Protein AF-A0A959F3X6-F1 (afdb_monomer_lite)

Sequence (118 aa):
MQLLVPQPAEGDRPALRFYHRYDTQAGVDGGFVELSTDFGATWIRAEPEDFIRNGYTGPIAYGTFIIPNTSAFWGNSNGWKATYLDLSAYAGQEVQVRFRFGTNNSSGGFGWFVDDIE

Radius of gyration: 14.0 Å; chains: 1; bounding box: 36×24×33 Å

Secondary structure (DSSP, 8-state):
-B-SS-EE--SSS-EEEEEEEEE--TTTSEEEEEEESSTTSS-EEP-GGGEEES---EE--HHHHT-TT-EEB-SB-SS-EEEEEE-GGGTTSEEEEEEEEE--SS---SEEEEE---

Structure (mmCIF, N/CA/C/O backbone):
data_AF-A0A959F3X6-F1
#
_entry.id   AF-A0A959F3X6-F1
#
loop_
_atom_site.group_PDB
_atom_site.id
_atom_site.type_symbol
_atom_site.label_atom_id
_atom_site.label_alt_id
_atom_site.label_comp_id
_atom_site.label_asym_id
_atom_site.label_entity_id
_atom_site.label_seq_id
_atom_site.pdbx_PDB_ins_code
_atom_site.Cartn_x
_atom_site.Cartn_y
_atom_site.Cartn_z
_atom_site.occupancy
_atom_site.B_iso_or_equiv
_atom_site.auth_seq_id
_atom_site.auth_comp_id
_at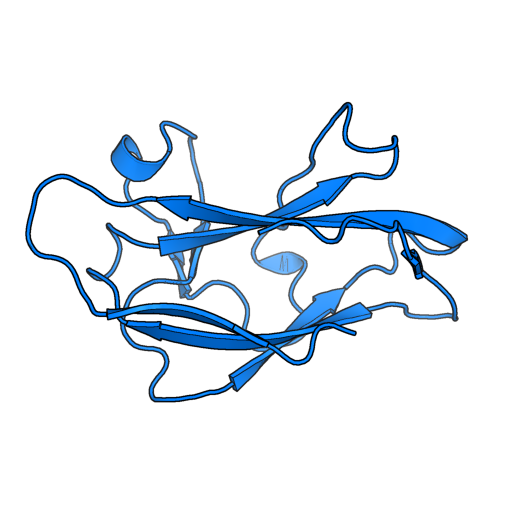om_site.auth_asym_id
_atom_site.auth_atom_id
_atom_site.pdbx_PDB_model_num
ATOM 1 N N . MET A 1 1 ? -1.559 9.941 -1.028 1.00 60.94 1 MET A N 1
ATOM 2 C CA . MET A 1 1 ? -2.958 10.384 -0.804 1.00 60.94 1 MET A CA 1
ATOM 3 C C . MET A 1 1 ? -3.408 9.852 0.551 1.00 60.94 1 MET A C 1
ATOM 5 O O . MET A 1 1 ? -2.994 8.751 0.897 1.00 60.94 1 MET A O 1
ATOM 9 N N . GLN A 1 2 ? -4.172 10.623 1.325 1.00 61.62 2 GLN A N 1
ATOM 10 C CA . GLN A 1 2 ? -4.701 10.226 2.637 1.00 61.62 2 GLN A CA 1
ATOM 11 C C . GLN A 1 2 ? -6.213 10.457 2.644 1.00 61.62 2 GLN A C 1
ATOM 13 O O . GLN 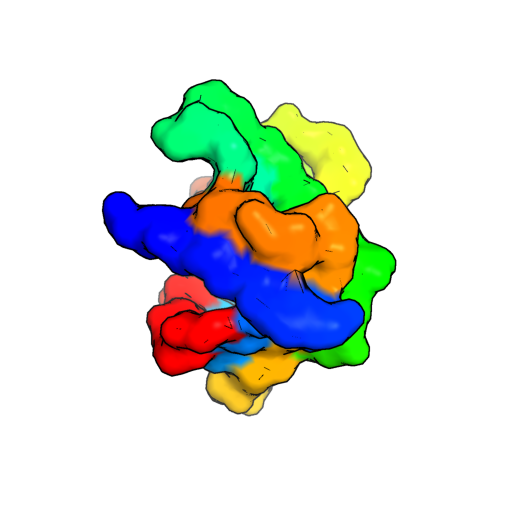A 1 2 ? -6.666 11.475 2.116 1.00 61.62 2 GLN A O 1
ATOM 18 N N . LEU A 1 3 ? -6.977 9.546 3.246 1.00 64.56 3 LEU A N 1
ATOM 19 C CA . LEU A 1 3 ? -8.377 9.820 3.571 1.00 64.56 3 LEU A CA 1
ATOM 20 C C . LEU A 1 3 ? -8.425 10.808 4.745 1.00 64.56 3 LEU A C 1
ATOM 22 O O . LEU A 1 3 ? -7.929 10.520 5.834 1.00 64.56 3 LEU A O 1
ATOM 26 N N . LEU A 1 4 ? -8.980 11.999 4.508 1.00 58.81 4 LEU A N 1
ATOM 27 C CA . LEU A 1 4 ? -8.999 13.089 5.495 1.00 58.81 4 LEU A CA 1
ATOM 28 C C . LEU A 1 4 ? -10.004 12.862 6.631 1.00 58.81 4 LEU A C 1
ATOM 30 O O . LEU A 1 4 ? -9.909 13.524 7.659 1.00 58.81 4 LEU A O 1
ATOM 34 N N . VAL A 1 5 ? -10.934 11.922 6.461 1.00 70.62 5 VAL A N 1
ATOM 35 C CA . VAL A 1 5 ? -11.925 11.563 7.475 1.00 70.62 5 VAL A CA 1
ATOM 36 C C . VAL A 1 5 ? -11.684 10.106 7.873 1.00 70.62 5 VAL A C 1
ATOM 38 O O . VAL A 1 5 ? -11.873 9.237 7.016 1.00 70.62 5 VAL A O 1
ATOM 41 N N . PRO A 1 6 ? -11.246 9.829 9.119 1.00 76.69 6 PRO A N 1
ATOM 42 C CA . PRO A 1 6 ? -11.197 8.469 9.643 1.00 76.69 6 PRO A CA 1
ATOM 43 C C . PRO A 1 6 ? -12.549 7.778 9.451 1.00 76.69 6 PRO A C 1
ATOM 45 O O . PRO A 1 6 ? -13.590 8.409 9.632 1.00 76.69 6 PRO A O 1
ATOM 48 N N . GLN A 1 7 ? -12.537 6.508 9.059 1.00 81.00 7 GLN A N 1
ATOM 49 C CA . GLN A 1 7 ? -13.755 5.706 8.937 1.00 81.00 7 GLN A CA 1
ATOM 50 C C . GLN A 1 7 ? -13.734 4.601 9.994 1.00 81.00 7 GLN A C 1
ATOM 52 O O . GLN A 1 7 ? -12.669 4.022 10.237 1.00 81.00 7 GLN A O 1
ATOM 57 N N . PRO A 1 8 ? -14.867 4.305 10.647 1.00 80.62 8 PRO A N 1
ATOM 58 C CA . PRO A 1 8 ? -14.935 3.194 11.579 1.00 80.62 8 PRO A CA 1
ATOM 59 C C . PRO A 1 8 ? -14.819 1.863 10.825 1.00 80.62 8 PRO A C 1
ATOM 61 O O . PRO A 1 8 ? -15.479 1.643 9.810 1.00 80.62 8 PRO A O 1
ATOM 64 N N . ALA A 1 9 ? -13.995 0.951 11.337 1.00 83.31 9 ALA A N 1
ATOM 65 C CA . ALA A 1 9 ? -13.935 -0.424 10.848 1.00 83.31 9 ALA A CA 1
ATOM 66 C C . ALA A 1 9 ? -15.110 -1.234 11.435 1.00 83.31 9 ALA A C 1
ATOM 68 O O . ALA A 1 9 ? -14.975 -1.884 12.475 1.00 83.31 9 ALA A O 1
ATOM 69 N N . GLU A 1 10 ? -16.284 -1.145 10.807 1.00 81.62 10 GLU A N 1
ATOM 70 C CA . GLU A 1 10 ? -17.527 -1.769 11.287 1.00 81.62 10 GLU A CA 1
ATOM 71 C C . GLU A 1 10 ? -17.754 -3.202 10.765 1.00 81.62 10 GLU A C 1
ATOM 73 O O . GLU A 1 10 ? -17.311 -3.585 9.682 1.00 81.62 10 GLU A O 1
ATOM 78 N N . GLY A 1 11 ? -18.520 -3.987 11.530 1.00 83.94 11 GLY A N 1
ATOM 79 C CA . GLY A 1 11 ? -18.901 -5.364 11.199 1.00 83.94 11 GLY A CA 1
ATOM 80 C C . GLY A 1 11 ? -17.954 -6.429 11.763 1.00 83.94 11 GLY A C 1
ATOM 81 O O . GLY A 1 11 ? -16.942 -6.125 12.384 1.00 83.94 11 GLY A O 1
ATOM 82 N N . ASP A 1 12 ? -18.298 -7.702 11.550 1.00 83.38 12 ASP A N 1
ATOM 83 C CA . ASP A 1 12 ? -17.561 -8.837 12.139 1.00 83.38 12 ASP A CA 1
ATOM 84 C C . ASP A 1 12 ? -16.204 -9.105 11.462 1.00 83.38 12 ASP A C 1
ATOM 86 O O . ASP A 1 12 ? -15.343 -9.773 12.031 1.00 83.38 12 ASP A O 1
ATOM 90 N N . ARG A 1 13 ? -16.036 -8.640 10.217 1.00 89.25 13 ARG A N 1
ATOM 91 C CA . ARG A 1 13 ? -14.828 -8.802 9.388 1.00 89.25 13 ARG A CA 1
ATOM 92 C C . ARG A 1 13 ? -14.630 -7.560 8.511 1.00 89.25 13 ARG A C 1
ATOM 94 O O . ARG A 1 13 ? -14.869 -7.639 7.301 1.00 89.25 13 ARG A O 1
ATOM 101 N N . PRO A 1 14 ? -14.307 -6.401 9.109 1.00 95.44 14 PRO A N 1
ATOM 102 C CA . PRO A 1 14 ? -14.077 -5.183 8.349 1.00 95.44 14 PRO A CA 1
ATOM 103 C C . PRO A 1 14 ? -12.883 -5.376 7.413 1.00 95.44 14 PRO A C 1
ATOM 105 O O . PRO A 1 14 ? -11.904 -6.039 7.755 1.00 95.44 14 PRO A O 1
ATOM 108 N N . ALA A 1 15 ? -12.960 -4.787 6.227 1.00 96.38 15 ALA A N 1
ATOM 109 C CA . ALA A 1 15 ? -11.885 -4.812 5.250 1.00 96.38 15 ALA A CA 1
ATOM 110 C C . ALA A 1 15 ? -11.855 -3.489 4.496 1.00 96.38 15 ALA A C 1
ATOM 112 O O . ALA A 1 15 ? -12.906 -2.952 4.162 1.00 96.38 15 ALA A O 1
ATOM 113 N N . LEU A 1 16 ? -10.652 -3.014 4.188 1.00 97.06 16 LEU A N 1
ATOM 114 C CA . LEU A 1 16 ? -10.452 -1.914 3.256 1.00 97.06 16 LEU A CA 1
ATOM 115 C C . LEU A 1 16 ? -10.440 -2.487 1.843 1.00 97.06 16 LEU A C 1
ATOM 117 O O . LEU A 1 16 ? -9.630 -3.366 1.526 1.00 97.06 16 LEU A O 1
ATOM 121 N N . ARG A 1 17 ? -11.283 -1.942 0.974 1.00 97.12 17 ARG A N 1
ATOM 122 C CA . ARG A 1 17 ? -11.254 -2.182 -0.462 1.00 97.12 17 ARG A CA 1
ATOM 123 C C . ARG A 1 17 ? -10.813 -0.915 -1.180 1.00 97.12 17 ARG A C 1
ATOM 125 O 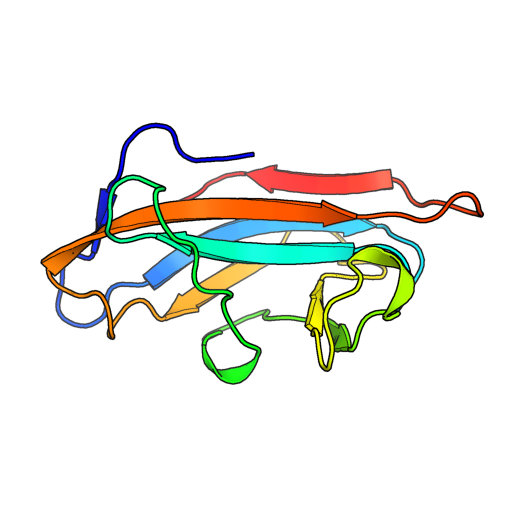O . ARG A 1 17 ? -11.257 0.181 -0.879 1.00 97.12 17 ARG A O 1
ATOM 132 N N . PHE A 1 18 ? -9.972 -1.065 -2.191 1.00 98.06 18 PHE A N 1
ATOM 133 C CA . PHE A 1 18 ? -9.704 0.013 -3.140 1.00 98.06 18 PHE A CA 1
ATOM 134 C C . PHE A 1 18 ? -9.438 -0.563 -4.523 1.00 98.06 18 PHE A C 1
ATOM 136 O O . PHE A 1 18 ? -8.858 -1.647 -4.661 1.00 98.06 18 PHE A O 1
ATOM 143 N N . TYR A 1 19 ? -9.839 0.167 -5.558 1.00 98.38 19 TYR A N 1
ATOM 144 C CA . TYR A 1 19 ? -9.386 -0.095 -6.913 1.00 98.38 19 TYR A CA 1
ATOM 145 C C . TYR A 1 19 ? -8.077 0.637 -7.158 1.00 98.38 19 TYR A C 1
ATOM 147 O O . TYR A 1 19 ? -7.879 1.781 -6.759 1.00 98.38 19 TYR A O 1
ATOM 155 N N . HIS A 1 20 ? -7.148 -0.028 -7.830 1.00 98.50 20 HIS A N 1
ATOM 156 C CA . HIS A 1 20 ? -5.931 0.631 -8.270 1.00 98.50 20 HIS A CA 1
ATOM 157 C C . HIS A 1 20 ? -5.421 0.102 -9.602 1.00 98.50 20 HIS A C 1
ATOM 159 O O . HIS A 1 20 ? -5.642 -1.052 -9.974 1.00 98.50 20 HIS A O 1
ATOM 165 N N . ARG A 1 21 ? -4.692 0.970 -10.296 1.00 98.50 21 ARG A N 1
ATOM 166 C CA . ARG A 1 21 ? -3.852 0.641 -11.442 1.00 98.50 21 ARG A CA 1
ATOM 167 C C . ARG A 1 21 ? -2.468 1.202 -11.168 1.00 98.50 21 ARG A C 1
ATOM 169 O O . ARG A 1 21 ? -2.321 2.367 -10.812 1.00 98.50 21 ARG A O 1
ATOM 176 N N . TYR A 1 22 ? -1.450 0.387 -11.374 1.00 98.00 22 TYR A N 1
ATOM 177 C CA . TYR A 1 22 ? -0.058 0.809 -11.305 1.00 98.00 22 TYR A CA 1
ATOM 178 C C . TYR A 1 22 ? 0.741 0.305 -12.508 1.00 98.00 22 TYR A C 1
ATOM 180 O O . TYR A 1 22 ? 0.487 -0.791 -13.024 1.00 98.00 22 TYR A O 1
ATOM 188 N N . ASP A 1 23 ? 1.672 1.144 -12.951 1.00 97.81 23 ASP A N 1
ATOM 189 C CA . ASP A 1 23 ? 2.697 0.846 -13.947 1.00 97.81 23 ASP A CA 1
ATOM 190 C C . ASP A 1 23 ? 3.990 1.555 -13.523 1.00 97.81 23 ASP A C 1
ATOM 192 O O . ASP A 1 23 ? 4.078 2.785 -13.567 1.00 97.81 23 ASP A O 1
ATOM 196 N N . THR A 1 24 ? 4.953 0.791 -13.014 1.00 96.88 24 THR A N 1
ATOM 197 C CA . THR A 1 24 ? 6.160 1.302 -12.349 1.00 96.88 24 THR A CA 1
ATOM 198 C C . THR A 1 24 ? 7.393 0.487 -12.739 1.00 96.88 24 THR A C 1
ATOM 200 O O . THR A 1 24 ? 7.280 -0.628 -13.257 1.00 96.88 24 THR A O 1
ATOM 203 N N . GLN A 1 25 ? 8.593 1.005 -12.453 1.00 96.62 25 GLN A N 1
ATOM 204 C CA . GLN A 1 25 ? 9.820 0.219 -12.572 1.00 96.62 25 GLN A CA 1
ATOM 205 C C . GLN A 1 25 ? 9.771 -0.984 -11.614 1.00 96.62 25 GLN A C 1
ATOM 207 O O . GLN A 1 25 ? 9.783 -0.825 -10.392 1.00 96.62 25 GLN A O 1
ATOM 212 N N . ALA A 1 26 ? 9.719 -2.197 -12.168 1.00 96.00 26 ALA A N 1
ATOM 213 C CA . ALA A 1 26 ? 9.529 -3.425 -11.401 1.00 96.00 26 ALA A CA 1
ATOM 214 C C . ALA A 1 26 ? 10.592 -3.610 -10.303 1.00 96.00 26 ALA A C 1
ATOM 216 O O . ALA A 1 26 ? 11.790 -3.580 -10.576 1.00 96.00 26 ALA A O 1
ATOM 217 N N . GLY A 1 27 ? 10.140 -3.805 -9.062 1.00 96.44 27 GLY A N 1
ATOM 218 C CA . GLY A 1 27 ? 10.991 -4.006 -7.887 1.00 96.44 27 GLY A CA 1
ATOM 219 C C . GLY A 1 27 ? 11.737 -2.758 -7.407 1.00 96.44 27 GLY A C 1
ATOM 220 O O . GLY A 1 27 ? 12.471 -2.846 -6.424 1.00 96.44 27 GLY A O 1
ATOM 221 N N . VAL A 1 28 ? 11.562 -1.605 -8.060 1.00 96.75 28 VAL A N 1
ATOM 222 C CA . VAL A 1 28 ? 12.298 -0.376 -7.742 1.00 96.75 28 VAL A CA 1
ATOM 223 C C . VAL A 1 28 ? 11.349 0.752 -7.368 1.00 96.75 28 VAL A C 1
ATOM 225 O O . VAL A 1 28 ? 11.412 1.241 -6.245 1.00 96.75 28 VAL A O 1
ATOM 228 N N . ASP A 1 29 ? 10.423 1.106 -8.251 1.00 97.31 29 ASP A N 1
ATOM 229 C CA . ASP A 1 29 ? 9.388 2.100 -7.980 1.00 97.31 29 ASP A CA 1
ATOM 230 C C . ASP A 1 29 ? 8.112 1.392 -7.543 1.00 97.31 29 ASP A C 1
ATOM 232 O O . ASP A 1 29 ? 7.736 0.357 -8.102 1.00 97.31 29 ASP A O 1
ATOM 236 N N . GLY A 1 30 ? 7.389 1.958 -6.588 1.00 97.50 30 GLY A N 1
ATOM 237 C CA . GLY A 1 30 ? 6.192 1.300 -6.093 1.00 97.50 30 GLY A CA 1
ATOM 238 C C . GLY A 1 30 ? 5.544 2.016 -4.934 1.00 97.50 30 GLY A C 1
ATOM 239 O O . GLY A 1 30 ? 5.954 3.105 -4.529 1.00 97.50 30 GLY A O 1
ATOM 240 N N . GLY A 1 31 ? 4.503 1.395 -4.399 1.00 97.94 31 GLY A N 1
ATOM 241 C CA . GLY A 1 31 ? 3.787 1.957 -3.272 1.00 97.94 31 GLY A CA 1
ATOM 242 C C . GLY A 1 31 ? 3.165 0.928 -2.352 1.00 97.94 31 GLY A C 1
ATOM 243 O O . GLY A 1 31 ? 2.909 -0.210 -2.739 1.00 97.94 31 GLY A O 1
ATOM 244 N N . PHE A 1 32 ? 2.942 1.346 -1.116 1.00 98.50 32 PHE A N 1
ATOM 245 C CA . PHE A 1 32 ? 2.368 0.530 -0.056 1.00 98.50 32 PHE A CA 1
ATOM 246 C C . PHE A 1 32 ? 1.301 1.316 0.715 1.00 98.50 32 PHE A C 1
ATOM 248 O O . PHE A 1 32 ? 1.152 2.533 0.538 1.00 98.50 32 PHE A O 1
ATOM 255 N N . VAL A 1 33 ? 0.539 0.605 1.544 1.00 98.38 33 VAL A N 1
ATOM 256 C CA . VAL A 1 33 ? -0.546 1.153 2.366 1.00 98.38 33 VAL A CA 1
ATOM 257 C C . VAL A 1 33 ? -0.101 1.212 3.824 1.00 98.38 33 VAL A C 1
ATOM 259 O O . VAL A 1 33 ? 0.568 0.308 4.323 1.00 98.38 33 VAL A O 1
ATOM 262 N N . GLU A 1 34 ? -0.472 2.287 4.507 1.00 97.94 34 GLU A N 1
ATOM 263 C CA . GLU A 1 34 ? -0.349 2.418 5.954 1.00 97.94 34 GLU A CA 1
ATOM 264 C C . GLU A 1 34 ? -1.700 2.783 6.569 1.00 97.94 34 GLU A C 1
ATOM 266 O O . GLU A 1 34 ? -2.520 3.466 5.948 1.00 97.94 34 GLU A O 1
ATOM 271 N N . LEU A 1 35 ? -1.883 2.354 7.812 1.00 97.50 35 LEU A N 1
ATOM 272 C CA . LEU A 1 35 ? -3.058 2.565 8.638 1.00 97.50 35 LEU A CA 1
ATOM 273 C C . LEU A 1 35 ? -2.672 3.360 9.889 1.00 97.50 35 LEU A C 1
ATOM 275 O O . LEU A 1 35 ? -1.568 3.211 10.412 1.00 97.50 35 LEU A O 1
ATOM 279 N N . SER A 1 36 ? -3.581 4.188 10.384 1.00 97.50 36 SER A N 1
ATOM 280 C CA . SER A 1 36 ? -3.449 4.892 11.661 1.00 97.50 36 SER A CA 1
ATOM 281 C C . SER A 1 36 ? -4.760 4.803 12.430 1.00 97.50 36 SER A C 1
ATOM 283 O O . SER A 1 36 ? -5.827 4.939 11.833 1.00 97.50 36 SER A O 1
ATOM 285 N N . THR A 1 37 ? -4.671 4.598 13.742 1.00 96.44 37 THR A N 1
ATOM 286 C CA . THR A 1 37 ? -5.814 4.578 14.675 1.00 96.44 37 THR A CA 1
ATOM 287 C C . THR A 1 37 ? -5.725 5.682 15.732 1.00 96.44 37 THR A C 1
ATOM 289 O O . THR A 1 37 ? -6.473 5.700 16.706 1.00 96.44 37 THR A O 1
ATOM 292 N N . ASP A 1 38 ? -4.797 6.623 15.547 1.00 95.44 38 ASP A N 1
ATOM 293 C CA . ASP A 1 38 ? -4.477 7.707 16.477 1.00 95.44 38 ASP A CA 1
ATOM 294 C C . ASP A 1 38 ? -4.463 9.073 15.777 1.00 95.44 38 ASP A C 1
ATOM 296 O O . ASP A 1 38 ? -3.643 9.946 16.068 1.00 95.44 38 ASP A O 1
ATOM 300 N N . PHE A 1 39 ? -5.388 9.254 14.832 1.00 92.44 39 PHE A N 1
ATOM 301 C CA . PHE A 1 39 ? -5.556 10.491 14.066 1.00 92.44 39 PHE A CA 1
ATOM 302 C C . PHE A 1 39 ? -4.278 10.934 13.329 1.00 92.44 39 PHE A C 1
ATOM 304 O O . PHE A 1 39 ? -3.992 12.126 13.183 1.00 92.44 39 PHE A O 1
ATOM 311 N N . GLY A 1 40 ? -3.500 9.963 12.845 1.00 94.00 40 GLY A N 1
ATOM 312 C CA . GLY A 1 40 ? -2.337 10.181 11.997 1.00 94.00 40 GLY A CA 1
ATOM 313 C C . GLY A 1 40 ? -1.056 10.496 12.760 1.00 94.00 40 GLY A C 1
ATOM 314 O O . GLY A 1 40 ? -0.057 10.826 12.109 1.00 94.00 40 GLY A O 1
ATOM 315 N N . ALA A 1 41 ? -1.061 10.397 14.094 1.00 95.38 41 ALA A N 1
ATOM 316 C CA . ALA A 1 41 ? 0.131 10.596 14.913 1.00 95.38 41 ALA A CA 1
ATOM 317 C C . ALA A 1 41 ? 1.163 9.480 14.680 1.00 95.38 41 ALA A C 1
ATOM 319 O O . ALA A 1 41 ? 2.357 9.762 14.544 1.00 95.38 41 ALA A O 1
ATOM 320 N N . THR A 1 42 ? 0.711 8.233 14.541 1.00 96.50 42 THR A N 1
ATOM 321 C CA . THR A 1 42 ? 1.532 7.084 14.151 1.00 96.50 42 THR A CA 1
ATOM 322 C C . THR A 1 42 ? 0.907 6.320 12.988 1.00 96.50 42 THR A C 1
ATOM 324 O O . THR A 1 42 ? -0.283 6.429 12.704 1.00 96.50 42 THR A O 1
ATOM 327 N N . TRP A 1 43 ? 1.745 5.586 12.251 1.00 96.81 43 TRP A N 1
ATOM 328 C CA . TRP A 1 43 ? 1.346 4.855 11.051 1.00 96.81 43 TRP A CA 1
ATOM 329 C C . TRP A 1 43 ? 1.950 3.458 11.070 1.00 96.81 43 TRP A C 1
ATOM 331 O O . TRP A 1 43 ? 3.168 3.304 11.183 1.00 96.81 43 TRP A O 1
ATOM 341 N N . ILE A 1 44 ? 1.094 2.455 10.927 1.00 96.88 44 ILE A N 1
ATOM 342 C CA . ILE A 1 44 ? 1.458 1.045 10.819 1.00 96.88 44 ILE A CA 1
ATOM 343 C C . ILE A 1 44 ? 1.370 0.667 9.345 1.00 96.88 44 ILE A C 1
ATOM 345 O O . ILE A 1 44 ? 0.381 0.969 8.682 1.00 96.88 44 ILE A O 1
ATOM 349 N N . ARG A 1 45 ? 2.410 0.033 8.807 1.00 97.12 45 ARG A N 1
ATOM 350 C CA . ARG A 1 45 ? 2.390 -0.458 7.427 1.00 97.12 45 ARG A CA 1
ATOM 351 C C . ARG A 1 45 ? 1.582 -1.748 7.358 1.00 97.12 45 ARG A C 1
ATOM 353 O O . ARG A 1 45 ? 1.777 -2.609 8.204 1.00 97.12 45 ARG A O 1
ATOM 360 N N . ALA A 1 46 ? 0.733 -1.870 6.342 1.00 97.94 46 ALA A N 1
ATOM 361 C CA . ALA A 1 46 ? 0.163 -3.160 5.976 1.00 97.94 46 ALA A CA 1
ATOM 362 C C . ALA A 1 46 ? 1.268 -4.053 5.408 1.00 97.94 46 ALA A C 1
ATOM 364 O O . ALA A 1 46 ? 2.038 -3.586 4.565 1.00 97.94 46 ALA A O 1
ATOM 365 N N . GLU A 1 47 ? 1.322 -5.307 5.829 1.00 97.75 47 GLU A N 1
ATOM 366 C CA . GLU A 1 47 ? 2.277 -6.321 5.385 1.00 97.75 47 GLU A CA 1
ATOM 367 C C . GLU A 1 47 ? 1.605 -7.326 4.419 1.00 97.75 47 GLU A C 1
ATOM 369 O O . GLU A 1 47 ? 0.378 -7.326 4.276 1.00 97.75 47 GLU A O 1
ATOM 374 N N . PRO A 1 48 ? 2.366 -8.141 3.658 1.00 97.94 48 PRO A N 1
ATOM 375 C CA . PRO A 1 48 ? 1.801 -9.035 2.640 1.00 97.94 48 PRO A CA 1
ATOM 376 C C . PRO A 1 48 ? 0.677 -9.954 3.138 1.00 97.94 48 PRO A C 1
ATOM 378 O O . PRO A 1 48 ? -0.282 -10.191 2.404 1.00 97.94 48 PRO A O 1
ATOM 381 N N . GLU A 1 49 ? 0.797 -10.457 4.363 1.00 97.62 49 GLU A N 1
ATOM 382 C CA . GLU A 1 49 ? -0.164 -11.345 5.021 1.00 97.62 49 GLU A CA 1
ATOM 383 C C . GLU A 1 49 ? -1.492 -10.677 5.392 1.00 97.62 49 GLU A C 1
ATOM 385 O O . GLU A 1 49 ? -2.491 -11.379 5.539 1.00 97.62 49 GLU A O 1
ATOM 390 N N . ASP A 1 50 ? -1.536 -9.346 5.479 1.00 97.88 50 ASP A N 1
ATOM 391 C CA . ASP A 1 50 ? -2.760 -8.615 5.814 1.00 97.88 50 ASP A CA 1
ATOM 392 C C . ASP A 1 50 ? -3.731 -8.556 4.620 1.00 97.88 50 ASP A C 1
ATOM 394 O O . ASP A 1 50 ? -4.911 -8.226 4.760 1.00 97.88 50 ASP A O 1
ATOM 398 N N . PHE A 1 51 ? -3.260 -8.854 3.404 1.00 98.44 51 PHE A N 1
ATOM 399 C CA . PHE A 1 51 ? -4.087 -8.781 2.204 1.00 98.44 51 PHE A CA 1
ATOM 400 C C . PHE A 1 51 ? -4.899 -10.057 1.983 1.00 98.44 51 PHE A C 1
ATOM 402 O O . PHE A 1 51 ? -4.370 -11.140 1.744 1.00 98.44 51 PHE A O 1
ATOM 409 N N . ILE A 1 52 ? -6.216 -9.888 1.901 1.00 98.25 52 ILE A N 1
ATOM 410 C CA . ILE A 1 52 ? -7.166 -10.944 1.538 1.00 98.25 52 ILE A CA 1
ATOM 411 C C . ILE A 1 52 ? -7.058 -11.263 0.041 1.00 98.25 52 ILE A C 1
ATOM 413 O O . ILE A 1 52 ? -7.188 -12.413 -0.383 1.00 98.25 52 ILE A O 1
ATOM 417 N N . ARG A 1 53 ? -6.873 -10.229 -0.793 1.00 98.31 53 ARG A N 1
ATOM 418 C CA . ARG A 1 53 ? -6.850 -10.366 -2.254 1.00 98.31 53 ARG A CA 1
ATOM 419 C C . ARG A 1 53 ? -6.025 -9.271 -2.916 1.00 98.31 53 ARG A C 1
ATOM 421 O O . ARG A 1 53 ? -6.177 -8.100 -2.582 1.00 98.31 53 ARG A O 1
ATOM 428 N N . ASN A 1 54 ? -5.249 -9.663 -3.932 1.00 98.31 54 ASN A N 1
ATOM 429 C CA . ASN A 1 54 ? -4.451 -8.772 -4.783 1.00 98.31 54 ASN A CA 1
ATOM 430 C C . ASN A 1 54 ? -3.469 -7.881 -3.998 1.00 98.31 54 ASN A C 1
ATOM 432 O O . ASN A 1 54 ? -3.285 -6.719 -4.347 1.00 98.31 54 ASN A O 1
ATOM 436 N N . GLY A 1 55 ? -2.840 -8.439 -2.958 1.00 98.19 55 GLY A N 1
ATOM 437 C CA . GLY A 1 55 ? -1.832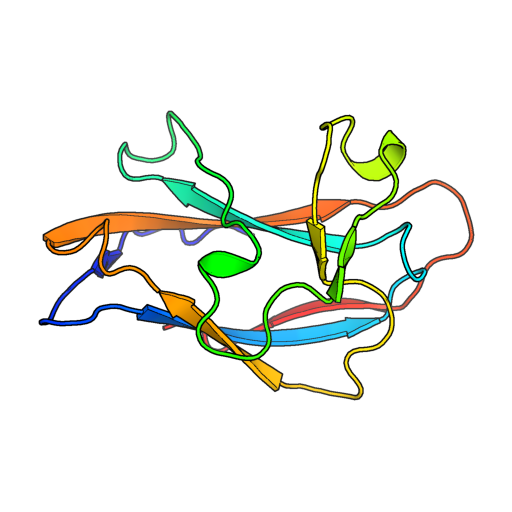 -7.761 -2.143 1.00 98.19 55 GLY A CA 1
ATOM 438 C C . GLY A 1 55 ? -0.535 -7.433 -2.885 1.00 98.19 55 GLY A C 1
ATOM 439 O O . GLY A 1 55 ? -0.459 -7.458 -4.119 1.00 98.19 55 GLY A O 1
ATOM 440 N N . TYR A 1 56 ? 0.491 -7.069 -2.119 1.00 98.62 56 TYR A N 1
ATOM 441 C CA . TYR A 1 56 ? 1.765 -6.624 -2.678 1.00 98.62 56 TYR A CA 1
ATOM 442 C C . TYR A 1 56 ? 2.360 -7.610 -3.679 1.00 98.62 56 TYR A C 1
ATOM 444 O O . TYR A 1 56 ? 2.248 -8.826 -3.549 1.00 98.62 56 TYR A O 1
ATOM 452 N N . THR A 1 57 ? 3.027 -7.054 -4.691 1.00 98.31 57 THR A N 1
ATOM 453 C CA . THR A 1 57 ? 3.695 -7.852 -5.725 1.00 98.31 57 THR A CA 1
ATOM 454 C C . THR A 1 57 ? 4.931 -8.547 -5.159 1.00 98.31 57 THR A C 1
ATOM 456 O O . THR A 1 57 ? 5.223 -9.680 -5.532 1.00 98.31 57 THR A O 1
ATOM 459 N N . GLY A 1 58 ? 5.635 -7.893 -4.232 1.00 98.44 58 GLY A N 1
ATOM 460 C CA . GLY A 1 58 ? 6.757 -8.480 -3.509 1.00 98.44 58 GLY A CA 1
ATOM 461 C C . GLY A 1 58 ? 7.696 -7.426 -2.923 1.00 98.44 58 GLY A C 1
ATOM 462 O O . GLY A 1 58 ? 7.317 -6.252 -2.839 1.00 98.44 58 GLY A O 1
ATOM 463 N N . PRO A 1 59 ? 8.931 -7.823 -2.564 1.00 98.31 59 PRO A N 1
ATOM 464 C CA . PRO A 1 59 ? 9.944 -6.916 -2.032 1.00 98.31 59 PRO A CA 1
ATOM 465 C C . PRO A 1 59 ? 10.234 -5.745 -2.976 1.00 98.31 59 PRO A C 1
ATOM 467 O O . PRO A 1 59 ? 10.211 -5.912 -4.197 1.00 98.31 59 PRO A O 1
ATOM 470 N N . ILE A 1 60 ? 10.534 -4.574 -2.413 1.00 97.50 60 ILE A N 1
ATOM 471 C CA . ILE A 1 60 ? 10.959 -3.379 -3.154 1.00 97.50 60 ILE A CA 1
ATOM 472 C C . ILE A 1 60 ? 12.383 -2.967 -2.765 1.00 97.50 60 ILE A C 1
ATOM 474 O O . ILE A 1 60 ? 12.847 -3.238 -1.656 1.00 97.50 60 ILE A O 1
ATOM 478 N N . ALA A 1 61 ? 13.091 -2.306 -3.682 1.00 96.69 61 ALA A N 1
ATOM 479 C CA . ALA A 1 61 ? 14.423 -1.773 -3.450 1.00 96.69 61 ALA A CA 1
ATOM 480 C C . ALA A 1 61 ? 14.483 -0.905 -2.182 1.00 96.69 61 ALA A C 1
ATOM 482 O O . ALA A 1 61 ? 13.714 0.040 -2.002 1.00 96.69 61 ALA A O 1
ATOM 483 N N . TYR A 1 62 ? 15.470 -1.188 -1.327 1.00 96.44 62 TYR A N 1
ATOM 484 C CA . TYR A 1 62 ? 15.675 -0.461 -0.073 1.00 96.44 62 TYR A CA 1
ATOM 485 C C . TYR A 1 62 ? 15.792 1.052 -0.286 1.00 96.44 62 TYR A C 1
ATOM 487 O O . TYR A 1 62 ? 15.213 1.824 0.470 1.00 96.44 62 TYR A O 1
ATOM 495 N N . GLY A 1 63 ? 16.501 1.482 -1.334 1.00 95.25 63 GLY A N 1
ATOM 496 C CA . GLY A 1 63 ? 16.750 2.900 -1.608 1.00 95.25 63 GLY A CA 1
ATOM 497 C C . GLY A 1 63 ? 15.494 3.733 -1.882 1.00 95.25 63 GLY A C 1
ATOM 498 O O . GLY A 1 63 ? 15.547 4.947 -1.726 1.00 95.25 63 GLY A O 1
ATOM 499 N N . THR A 1 64 ? 14.371 3.106 -2.239 1.00 95.06 64 THR A N 1
ATOM 500 C CA . THR A 1 64 ? 13.121 3.805 -2.577 1.00 95.06 64 THR A CA 1
ATOM 501 C C . THR A 1 64 ? 12.451 4.420 -1.352 1.00 95.06 64 THR A C 1
ATOM 503 O O . THR A 1 64 ? 11.865 5.496 -1.435 1.00 95.06 64 THR A O 1
ATOM 506 N N . PHE A 1 65 ? 12.559 3.758 -0.197 1.00 95.25 65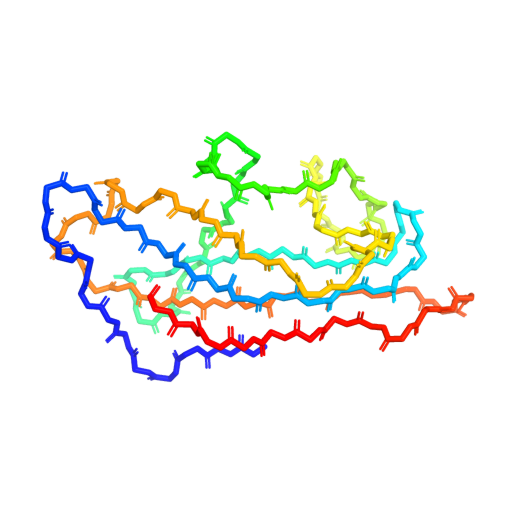 PHE A N 1
ATOM 507 C CA . PHE A 1 65 ? 11.937 4.220 1.048 1.00 95.25 65 PHE A CA 1
ATOM 508 C C . PHE A 1 65 ? 12.898 4.303 2.235 1.00 95.25 65 PHE A C 1
ATOM 510 O O . PHE A 1 65 ? 12.568 4.954 3.221 1.00 95.25 65 PHE A O 1
ATOM 517 N N . ILE A 1 66 ? 14.072 3.672 2.142 1.00 95.56 66 ILE A N 1
ATOM 518 C CA . ILE A 1 66 ? 15.054 3.520 3.226 1.00 95.56 66 ILE A CA 1
ATOM 519 C C . ILE A 1 66 ? 14.407 2.815 4.430 1.00 95.56 66 ILE A C 1
ATOM 521 O O . ILE A 1 66 ? 14.539 3.212 5.585 1.00 95.56 66 ILE A O 1
ATOM 525 N N . ILE A 1 67 ? 13.649 1.757 4.135 1.00 94.19 67 ILE A N 1
ATOM 526 C CA . ILE A 1 67 ? 12.954 0.925 5.117 1.00 94.19 67 ILE A CA 1
ATOM 527 C C . ILE A 1 67 ? 13.329 -0.538 4.836 1.00 94.19 67 ILE A C 1
ATOM 529 O O . ILE A 1 67 ? 13.140 -1.011 3.710 1.00 94.19 67 ILE A O 1
ATOM 533 N N . PRO A 1 68 ? 13.876 -1.275 5.818 1.00 94.25 68 PRO A N 1
ATOM 534 C CA . PRO A 1 68 ? 14.263 -2.668 5.622 1.00 94.25 68 PRO A CA 1
ATOM 535 C C . PRO A 1 68 ? 13.040 -3.565 5.384 1.00 94.25 68 PRO A C 1
ATOM 537 O O . PRO A 1 68 ? 11.960 -3.291 5.899 1.00 94.25 68 PRO A O 1
ATOM 540 N N . ASN A 1 69 ? 13.232 -4.650 4.625 1.00 93.75 69 ASN A N 1
ATOM 541 C CA . ASN A 1 69 ? 12.240 -5.712 4.398 1.00 93.75 69 ASN A CA 1
ATOM 542 C C . ASN A 1 69 ? 10.859 -5.221 3.925 1.00 93.75 69 ASN A C 1
ATOM 544 O O . ASN A 1 69 ? 9.838 -5.796 4.281 1.00 93.75 69 ASN A O 1
ATOM 548 N N . THR A 1 70 ? 10.818 -4.159 3.119 1.00 96.31 70 THR A N 1
ATOM 549 C CA . THR A 1 70 ? 9.552 -3.599 2.630 1.00 96.31 70 THR A CA 1
ATOM 550 C C . THR A 1 70 ? 9.062 -4.356 1.402 1.00 96.31 70 THR A C 1
ATOM 552 O O . THR A 1 70 ? 9.814 -4.548 0.443 1.00 96.31 70 THR A O 1
ATOM 555 N N . SER A 1 71 ? 7.782 -4.721 1.406 1.00 98.38 71 SER A N 1
ATOM 556 C CA . SER A 1 71 ? 7.054 -5.157 0.213 1.00 98.38 71 SER A CA 1
ATOM 557 C C . SER A 1 71 ? 6.102 -4.066 -0.268 1.00 98.38 71 SER A C 1
ATOM 559 O O . SER A 1 71 ? 5.660 -3.223 0.511 1.00 98.38 71 SER A O 1
ATOM 561 N N . ALA A 1 72 ? 5.824 -4.049 -1.569 1.00 98.56 72 ALA A N 1
ATOM 562 C CA . ALA A 1 72 ? 5.004 -3.016 -2.190 1.00 98.56 72 ALA A CA 1
ATOM 563 C C . ALA A 1 72 ? 4.273 -3.532 -3.439 1.00 98.56 72 ALA A C 1
ATOM 565 O O . ALA A 1 72 ? 4.559 -4.605 -3.981 1.00 98.56 72 ALA A O 1
ATOM 566 N N . PHE A 1 7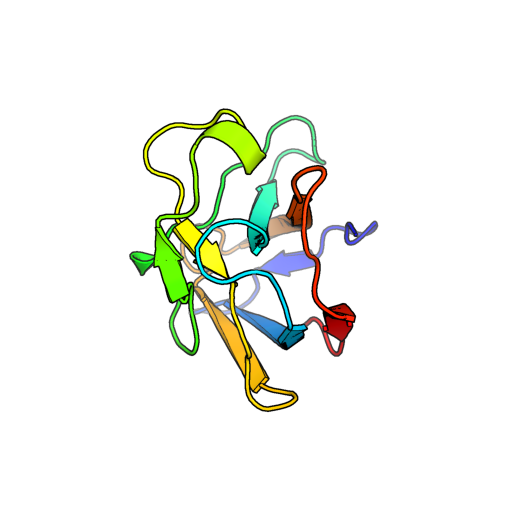3 ? 3.342 -2.727 -3.938 1.00 98.62 73 PHE A N 1
ATOM 567 C CA . PHE A 1 73 ? 2.858 -2.819 -5.310 1.00 98.62 73 PHE A CA 1
ATOM 568 C C . PHE A 1 73 ? 3.899 -2.217 -6.254 1.00 98.62 73 PHE A C 1
ATOM 570 O O . PHE A 1 73 ? 4.294 -1.065 -6.074 1.00 98.62 73 PHE A O 1
ATOM 577 N N . TRP A 1 74 ? 4.327 -2.976 -7.262 1.00 97.94 74 TRP A N 1
ATOM 578 C CA . TRP A 1 74 ? 5.247 -2.503 -8.298 1.00 97.94 74 TRP A CA 1
ATOM 579 C C . TRP A 1 74 ? 5.064 -3.279 -9.603 1.00 97.94 74 TRP A C 1
ATOM 581 O O . TRP A 1 74 ? 4.447 -4.345 -9.628 1.00 97.94 74 TRP A O 1
ATOM 591 N N . GLY A 1 75 ? 5.635 -2.769 -10.693 1.00 97.38 75 GLY A N 1
ATOM 592 C CA . GLY A 1 75 ? 5.538 -3.364 -12.024 1.00 97.38 75 GLY A CA 1
ATOM 593 C C . GLY A 1 75 ? 4.250 -2.947 -12.722 1.00 97.38 75 GLY A C 1
ATOM 594 O O . GLY A 1 75 ? 3.776 -1.833 -12.524 1.00 97.38 75 GLY A O 1
ATOM 595 N N . ASN A 1 76 ? 3.673 -3.834 -13.534 1.00 97.44 76 ASN A N 1
ATOM 596 C CA . ASN A 1 76 ? 2.444 -3.555 -14.271 1.00 97.44 76 ASN A CA 1
ATOM 597 C C . ASN A 1 76 ? 1.274 -4.383 -13.721 1.00 97.44 76 ASN A C 1
ATOM 599 O O . ASN A 1 76 ? 1.297 -5.613 -13.712 1.00 97.44 76 ASN A O 1
ATOM 603 N N . SER A 1 77 ? 0.236 -3.689 -13.266 1.00 98.12 77 SER A N 1
ATOM 604 C CA . SER A 1 77 ? -1.008 -4.282 -12.750 1.00 98.12 77 SER A CA 1
ATOM 605 C C . SER A 1 77 ? -1.911 -4.918 -13.817 1.00 98.12 77 SER A C 1
ATOM 607 O O . SER A 1 77 ? -2.833 -5.644 -13.455 1.00 98.12 77 SER A O 1
ATOM 609 N N . ASN A 1 78 ? -1.642 -4.670 -15.103 1.00 97.50 78 ASN A N 1
ATOM 610 C CA . ASN A 1 78 ? -2.444 -5.043 -16.273 1.00 97.50 78 ASN A CA 1
ATOM 611 C C . ASN A 1 78 ? -3.872 -4.470 -16.271 1.00 97.50 78 ASN A C 1
ATOM 613 O O . ASN A 1 78 ? -4.802 -5.083 -16.788 1.00 97.50 78 ASN A O 1
ATOM 617 N N . GLY A 1 79 ? -4.035 -3.265 -15.717 1.00 97.62 79 GLY A N 1
ATOM 618 C CA . GLY A 1 79 ? -5.308 -2.550 -15.651 1.00 97.62 79 GLY A CA 1
ATOM 619 C C . GLY A 1 79 ? -5.746 -2.278 -14.216 1.00 97.62 79 GLY A C 1
ATOM 620 O O . GLY A 1 79 ? -4.951 -2.359 -13.283 1.00 97.62 79 GLY A O 1
ATOM 621 N N . TRP A 1 80 ? -7.014 -1.909 -14.051 1.00 98.44 80 TRP A N 1
ATOM 622 C CA . TRP A 1 80 ? -7.607 -1.705 -12.733 1.00 98.44 80 TRP A CA 1
ATOM 623 C C . TRP A 1 80 ? -7.908 -3.043 -12.066 1.00 98.44 80 TRP A C 1
ATOM 625 O O . TRP A 1 80 ? -8.497 -3.933 -12.679 1.00 98.44 80 TRP A O 1
ATOM 635 N N . LYS A 1 81 ? -7.543 -3.167 -10.793 1.00 97.94 81 LYS A N 1
ATOM 636 C CA . LYS A 1 81 ? -7.895 -4.316 -9.957 1.00 97.94 81 LYS A CA 1
ATOM 637 C C . LYS A 1 81 ? -8.301 -3.870 -8.564 1.00 97.94 81 LYS A C 1
ATOM 639 O O . LYS A 1 81 ? -7.812 -2.858 -8.074 1.00 97.94 81 LYS A O 1
ATOM 644 N N . ALA A 1 82 ? -9.181 -4.646 -7.944 1.00 98.31 82 ALA A N 1
ATOM 645 C CA . ALA A 1 82 ? -9.613 -4.417 -6.574 1.00 98.31 82 ALA A CA 1
ATOM 646 C C . ALA A 1 82 ? -8.711 -5.167 -5.592 1.00 98.31 82 ALA A C 1
ATOM 648 O O . ALA A 1 82 ? -8.551 -6.389 -5.709 1.00 98.31 82 ALA A O 1
ATOM 649 N N . THR A 1 83 ? -8.185 -4.448 -4.612 1.00 98.56 83 THR A N 1
ATOM 650 C CA . THR A 1 83 ? -7.353 -4.973 -3.528 1.00 98.56 83 THR A CA 1
ATOM 651 C C . THR A 1 83 ? -8.118 -4.911 -2.219 1.00 98.56 83 THR A C 1
ATOM 653 O O . THR A 1 83 ? -8.876 -3.971 -1.995 1.00 98.56 83 THR A O 1
ATOM 656 N N . TYR A 1 84 ? -7.955 -5.950 -1.400 1.00 98.44 84 TYR A N 1
ATOM 657 C CA . TYR A 1 84 ? -8.673 -6.126 -0.141 1.00 98.44 84 TYR A CA 1
ATOM 658 C C . TYR A 1 84 ? -7.659 -6.348 0.967 1.00 98.44 84 TYR A C 1
ATOM 660 O O . TYR A 1 84 ? -6.879 -7.300 0.896 1.00 98.44 84 TYR A O 1
ATOM 668 N N . LEU A 1 85 ? -7.689 -5.475 1.962 1.00 98.38 85 LEU A N 1
ATOM 669 C CA . LEU A 1 85 ? -6.855 -5.521 3.154 1.00 98.38 85 LEU A CA 1
ATOM 670 C C . LEU A 1 85 ? -7.748 -5.853 4.350 1.00 98.38 85 LEU A C 1
ATOM 672 O O . LEU A 1 85 ? -8.773 -5.199 4.542 1.00 98.38 85 LEU A O 1
ATOM 676 N N . ASP A 1 86 ? -7.384 -6.875 5.117 1.00 97.88 86 ASP A N 1
ATOM 677 C CA . ASP A 1 86 ? -8.101 -7.253 6.331 1.00 97.88 86 ASP A CA 1
ATOM 678 C C . ASP A 1 86 ? -7.931 -6.163 7.394 1.00 97.88 86 ASP A C 1
ATOM 680 O O . ASP A 1 86 ? -6.814 -5.762 7.720 1.00 97.88 86 ASP A O 1
ATOM 684 N N . LEU A 1 87 ? -9.045 -5.669 7.932 1.00 97.56 87 LEU A N 1
ATOM 685 C CA . LEU A 1 87 ? -9.053 -4.705 9.027 1.00 97.56 87 LEU A CA 1
ATOM 686 C C . LEU A 1 87 ? -9.570 -5.313 10.332 1.00 97.56 87 LEU A C 1
ATOM 688 O O . LEU A 1 87 ? -9.837 -4.573 11.275 1.00 97.56 87 LEU A O 1
ATOM 692 N N . SER A 1 88 ? -9.708 -6.637 10.432 1.00 96.44 88 SER A N 1
ATOM 693 C CA . SER A 1 88 ? -10.288 -7.301 11.607 1.00 96.44 88 SER A CA 1
ATOM 694 C C . SER A 1 88 ? -9.566 -6.946 12.913 1.00 96.44 88 SER A C 1
ATOM 696 O O . SER A 1 88 ? -10.209 -6.790 13.949 1.00 96.44 88 SER A O 1
ATOM 698 N N . ALA A 1 89 ? -8.246 -6.724 12.871 1.00 95.25 89 ALA A N 1
ATOM 699 C CA . ALA A 1 89 ? -7.459 -6.264 14.023 1.00 95.25 89 ALA A CA 1
ATOM 700 C C . ALA A 1 89 ? -7.830 -4.845 14.513 1.00 95.25 89 ALA A C 1
ATOM 702 O O . ALA A 1 89 ? -7.478 -4.458 15.628 1.00 95.25 89 ALA A O 1
ATOM 703 N N . TYR A 1 90 ? -8.550 -4.081 13.694 1.00 95.00 90 TYR A N 1
ATOM 704 C CA . TYR A 1 90 ? -8.966 -2.703 13.936 1.00 95.00 90 TYR A CA 1
ATOM 705 C C . TYR A 1 90 ? -10.478 -2.567 14.143 1.00 95.00 90 TYR A C 1
ATOM 707 O O . TYR A 1 90 ? -10.974 -1.446 14.211 1.00 95.00 90 TYR A O 1
ATOM 715 N N . ALA A 1 91 ? -11.219 -3.676 14.252 1.00 94.44 91 ALA A N 1
ATOM 716 C CA . ALA A 1 91 ? -12.671 -3.651 14.400 1.00 94.44 91 ALA A CA 1
ATOM 717 C C . ALA A 1 91 ? -13.121 -2.729 15.551 1.00 94.44 91 ALA A C 1
ATOM 719 O O . ALA A 1 91 ? -12.618 -2.810 16.674 1.00 94.44 91 ALA A O 1
ATOM 720 N N . GLY A 1 92 ? -14.064 -1.832 15.252 1.00 93.00 92 GLY A N 1
ATOM 721 C CA . GLY A 1 92 ? -14.582 -0.831 16.191 1.00 93.00 92 GLY A CA 1
ATOM 722 C C . GLY A 1 92 ? -13.673 0.380 16.442 1.00 93.00 92 GLY A C 1
ATOM 723 O O . GLY A 1 92 ? -14.047 1.247 17.229 1.00 93.00 92 GLY A O 1
ATOM 724 N N . GLN A 1 93 ? -12.505 0.467 15.798 1.00 94.31 93 GLN A N 1
ATOM 725 C CA . GLN A 1 93 ? -11.638 1.648 15.839 1.00 94.31 93 GLN A CA 1
ATOM 726 C C . GLN A 1 93 ? -11.894 2.554 14.631 1.00 94.31 93 GLN A C 1
ATOM 728 O O . GLN A 1 93 ? -12.311 2.099 13.564 1.00 94.31 93 GLN A O 1
ATOM 733 N N . GLU A 1 94 ? -11.595 3.842 14.792 1.00 94.31 94 GLU A N 1
ATOM 734 C CA . GLU A 1 94 ? -11.472 4.762 13.664 1.00 94.31 94 GLU A CA 1
ATOM 735 C C . GLU A 1 94 ? -10.131 4.536 12.964 1.00 94.31 94 GLU A C 1
ATOM 737 O O . GLU A 1 94 ? -9.078 4.550 13.603 1.00 94.31 94 GLU A O 1
ATOM 742 N N . VAL A 1 95 ? -10.166 4.339 11.646 1.00 95.50 95 VAL A N 1
ATOM 743 C CA . VAL A 1 95 ? -8.980 4.054 10.838 1.00 95.50 95 VAL A CA 1
ATOM 744 C C . VAL A 1 95 ? -8.782 5.148 9.796 1.00 95.50 95 VAL A C 1
ATOM 746 O O . VAL A 1 95 ? -9.690 5.499 9.040 1.00 95.50 95 VAL A O 1
ATOM 749 N N . GLN A 1 96 ? -7.562 5.675 9.720 1.00 96.19 96 GLN A N 1
ATOM 750 C CA . GLN A 1 96 ? -7.092 6.473 8.594 1.00 96.19 96 GLN A CA 1
ATOM 751 C C . GLN A 1 96 ? -6.179 5.644 7.706 1.00 96.19 96 GLN A C 1
ATOM 753 O O . GLN A 1 96 ? -5.338 4.892 8.188 1.00 96.19 96 GLN A O 1
ATOM 758 N N . VAL A 1 97 ? -6.304 5.849 6.398 1.00 96.56 97 VAL A N 1
ATOM 759 C CA . VAL A 1 97 ? -5.520 5.139 5.385 1.00 96.56 97 VAL A CA 1
ATOM 760 C C . VAL A 1 97 ? -4.628 6.127 4.644 1.00 96.56 97 VAL A C 1
ATOM 762 O O . VAL A 1 97 ? -5.074 7.207 4.235 1.00 96.56 97 VAL A O 1
ATOM 765 N N . ARG A 1 98 ? -3.366 5.746 4.431 1.00 96.88 98 ARG A N 1
ATOM 766 C CA . ARG A 1 98 ? -2.394 6.487 3.624 1.00 96.88 98 ARG A CA 1
ATOM 767 C C . ARG A 1 98 ? -1.774 5.583 2.568 1.00 96.88 98 ARG A C 1
ATOM 769 O O . ARG A 1 98 ? -1.212 4.538 2.872 1.00 96.88 98 ARG A O 1
ATOM 776 N N . PHE A 1 99 ? -1.807 6.048 1.324 1.00 97.88 99 PHE A N 1
ATOM 777 C CA . PHE A 1 99 ? -1.108 5.431 0.198 1.00 97.88 99 PHE A CA 1
ATOM 778 C C . PHE A 1 99 ? 0.216 6.165 -0.017 1.00 97.88 99 PHE A C 1
ATOM 780 O O . PHE A 1 99 ? 0.215 7.376 -0.297 1.00 97.88 99 PHE A O 1
ATOM 787 N N . ARG A 1 100 ? 1.337 5.451 0.126 1.00 97.56 100 ARG A N 1
ATOM 788 C CA . ARG A 1 100 ? 2.690 5.991 -0.059 1.00 97.56 100 ARG A CA 1
ATOM 789 C C . ARG A 1 100 ? 3.307 5.449 -1.331 1.00 97.56 100 ARG A C 1
ATOM 791 O O . ARG A 1 100 ? 3.406 4.242 -1.494 1.00 97.56 100 ARG A O 1
ATOM 798 N N . PHE A 1 101 ? 3.742 6.352 -2.199 1.00 97.44 101 PHE A N 1
ATOM 799 C CA . PHE A 1 101 ? 4.420 6.040 -3.450 1.00 97.44 101 PHE A CA 1
ATOM 800 C C . PHE A 1 101 ? 5.843 6.594 -3.406 1.00 97.44 101 PHE A C 1
ATOM 802 O O . PHE A 1 101 ? 6.051 7.699 -2.903 1.00 97.44 101 PHE A O 1
ATOM 809 N N . GLY A 1 102 ? 6.804 5.827 -3.906 1.00 95.88 102 GLY A N 1
ATOM 810 C CA . GLY A 1 102 ? 8.208 6.209 -3.977 1.00 95.88 102 GLY A CA 1
ATOM 811 C C . GLY A 1 102 ? 8.811 5.788 -5.309 1.00 95.88 102 GLY A C 1
ATOM 812 O O . GLY A 1 102 ? 8.419 4.768 -5.883 1.00 95.88 102 GLY A O 1
ATOM 813 N N . THR A 1 103 ? 9.760 6.589 -5.787 1.00 95.12 103 THR A N 1
ATOM 814 C CA . THR A 1 103 ? 10.484 6.353 -7.040 1.00 95.12 103 THR A CA 1
ATOM 815 C C . THR A 1 103 ? 11.974 6.620 -6.863 1.00 95.12 103 THR A C 1
ATOM 817 O O . THR A 1 103 ? 12.396 7.218 -5.870 1.00 95.12 103 THR A O 1
ATOM 820 N N . ASN A 1 104 ? 12.775 6.228 -7.850 1.00 89.56 104 ASN A N 1
ATOM 821 C CA . ASN A 1 104 ? 14.158 6.682 -7.989 1.00 89.56 104 ASN A CA 1
ATOM 822 C C . ASN A 1 104 ? 14.302 7.824 -9.023 1.00 89.56 104 ASN A C 1
ATOM 824 O O . ASN A 1 104 ? 13.319 8.425 -9.456 1.00 89.56 104 ASN A O 1
ATOM 828 N N . ASN A 1 105 ? 15.547 8.152 -9.388 1.00 83.69 105 ASN A N 1
ATOM 829 C CA . ASN A 1 105 ? 15.901 9.165 -10.391 1.00 83.69 105 ASN A CA 1
ATOM 830 C C . ASN A 1 105 ? 16.174 8.582 -11.796 1.00 83.69 105 ASN A C 1
ATOM 832 O O . ASN A 1 105 ? 16.852 9.224 -12.600 1.00 83.69 105 ASN A O 1
ATOM 836 N N . SER A 1 106 ? 15.713 7.360 -12.071 1.00 82.56 106 SER A N 1
ATOM 837 C CA . SER A 1 106 ? 15.967 6.615 -13.308 1.00 82.56 106 SER A CA 1
ATOM 838 C C . SER A 1 106 ? 14.682 6.418 -14.132 1.00 82.56 106 SER A C 1
ATOM 840 O O . SER A 1 106 ? 13.750 7.215 -14.036 1.00 82.56 106 SER A O 1
ATOM 842 N N . SER A 1 107 ? 14.648 5.403 -15.000 1.00 78.94 107 SER A N 1
ATOM 843 C CA . SER A 1 107 ? 13.491 5.051 -15.826 1.00 78.94 107 SER A CA 1
ATOM 844 C C . SER A 1 107 ? 12.231 4.843 -14.982 1.00 78.94 107 SER A C 1
ATOM 846 O O . SER A 1 107 ? 12.220 3.977 -14.114 1.00 78.94 107 SER A O 1
ATOM 848 N N . GLY A 1 108 ? 11.164 5.581 -15.292 1.00 80.69 108 GLY A N 1
ATOM 849 C CA . GLY A 1 108 ? 9.866 5.464 -14.622 1.00 80.69 108 GLY A CA 1
ATOM 850 C C . GLY A 1 108 ? 8.803 4.736 -15.452 1.00 80.69 108 GLY A C 1
ATOM 851 O O . GLY A 1 108 ? 9.010 4.417 -16.624 1.00 80.69 108 GLY A O 1
ATOM 852 N N . GLY A 1 109 ? 7.643 4.508 -14.832 1.00 87.06 109 GLY A N 1
ATOM 853 C CA . GLY A 1 109 ? 6.398 4.102 -15.498 1.00 87.06 109 GLY A CA 1
ATOM 854 C C . GLY A 1 109 ? 5.326 5.200 -15.428 1.00 87.06 109 GLY A C 1
ATOM 855 O O . GLY A 1 109 ? 5.632 6.356 -15.137 1.00 87.06 109 GLY A O 1
ATOM 856 N N . PHE A 1 110 ? 4.056 4.855 -15.666 1.00 94.31 110 PHE A N 1
ATOM 857 C CA . PHE A 1 110 ? 2.943 5.815 -15.556 1.00 94.31 110 PHE A CA 1
ATOM 858 C C . PHE A 1 110 ? 2.586 6.196 -14.109 1.00 94.31 110 PHE A C 1
ATOM 860 O O . PHE A 1 110 ? 1.858 7.165 -13.903 1.00 94.31 110 PHE A O 1
ATOM 867 N N . GLY A 1 111 ? 3.078 5.453 -13.115 1.00 95.38 111 GLY A N 1
ATOM 868 C CA . GLY A 1 111 ? 2.844 5.710 -11.695 1.00 95.38 111 GLY A CA 1
ATOM 869 C C . GLY A 1 111 ? 1.729 4.851 -11.100 1.00 95.38 111 GLY A C 1
ATOM 870 O O . GLY A 1 111 ? 1.473 3.735 -11.558 1.00 95.38 111 GLY A O 1
ATOM 871 N N . TRP A 1 112 ? 1.087 5.362 -10.047 1.00 97.88 112 TRP A N 1
ATOM 872 C CA . TRP A 1 112 ? 0.061 4.656 -9.278 1.00 97.88 112 TRP A CA 1
ATOM 873 C C . TRP A 1 112 ? -1.212 5.498 -9.145 1.00 97.88 112 TRP A C 1
ATOM 875 O O . TRP A 1 112 ? -1.178 6.627 -8.660 1.00 97.88 112 TRP A O 1
ATOM 885 N N . PHE A 1 113 ? -2.333 4.917 -9.565 1.00 98.00 113 PHE A N 1
ATOM 886 C CA . PHE A 1 113 ? -3.675 5.485 -9.514 1.00 98.00 113 PHE A CA 1
ATOM 887 C C . PHE A 1 113 ? -4.525 4.651 -8.557 1.00 98.00 113 PHE A C 1
ATOM 889 O O . PHE A 1 113 ? -4.473 3.420 -8.612 1.00 98.00 113 PHE A O 1
ATOM 896 N N . VAL A 1 114 ? -5.293 5.314 -7.695 1.00 98.19 114 VAL A N 1
ATOM 897 C CA . VAL A 1 114 ? -6.164 4.697 -6.686 1.00 98.19 114 VAL A CA 1
ATOM 898 C C . VAL A 1 114 ? -7.543 5.335 -6.798 1.00 98.19 114 VAL A C 1
ATOM 900 O O . VAL A 1 114 ? -7.625 6.552 -6.951 1.00 98.19 114 VAL A O 1
ATOM 903 N N . ASP A 1 115 ? -8.589 4.520 -6.737 1.00 97.25 115 ASP A N 1
ATOM 904 C CA . ASP A 1 115 ? -9.988 4.935 -6.844 1.00 97.25 115 ASP A CA 1
ATOM 905 C C . ASP A 1 115 ? -10.903 3.997 -6.034 1.00 97.25 115 ASP A C 1
ATOM 907 O O . ASP A 1 115 ? -10.444 2.962 -5.541 1.00 97.25 115 ASP A O 1
ATOM 911 N N . ASP A 1 116 ? -12.183 4.354 -5.900 1.00 96.50 116 ASP A N 1
ATOM 912 C CA . ASP A 1 116 ? -13.243 3.537 -5.280 1.00 96.50 116 ASP A CA 1
ATOM 913 C C . ASP A 1 116 ? -12.838 2.921 -3.925 1.00 96.50 116 ASP A C 1
ATOM 915 O O . ASP A 1 116 ? -12.921 1.702 -3.713 1.00 96.50 116 ASP A O 1
ATOM 919 N N . ILE A 1 117 ? -12.341 3.779 -3.029 1.00 95.81 117 ILE A N 1
ATOM 920 C CA . ILE A 1 117 ? -11.888 3.406 -1.686 1.00 95.81 117 ILE A CA 1
ATOM 921 C C . ILE A 1 117 ? -13.107 3.247 -0.765 1.00 95.81 117 ILE A C 1
ATOM 923 O O . ILE A 1 117 ? -13.882 4.192 -0.618 1.00 95.81 117 ILE A O 1
ATOM 927 N N . GLU A 1 118 ? -13.244 2.074 -0.146 1.00 91.56 118 GLU A N 1
ATOM 928 C CA . GLU A 1 118 ? -14.349 1.664 0.738 1.00 91.56 118 GLU A CA 1
ATOM 929 C C . GLU A 1 118 ? -13.836 0.942 1.984 1.00 91.56 118 GLU A C 1
ATOM 931 O O . GLU A 1 118 ? -12.921 0.095 1.841 1.00 91.56 118 GLU A O 1
#

pLDDT: mean 93.8, std 8.08, range [58.81, 98.62]

Foldseek 3Di:
DKDQFFDAQEDQWRKKKKKKWFAWDAQEWFKFKWKDLPNPPDTDTQDQVQWPPDGFPAHHDCVFPVDPRDTGHYHGPVDIDMTIGTCNVRHRTGMMMDMDTTHDPDDTTPGMDMGDID